Protein AF-A0A943PER3-F1 (afdb_monomer)

Radius of gyration: 13.87 Å; Cα contacts (8 Å, |Δi|>4): 187; chains: 1; bounding box: 36×28×39 Å

Sequence (120 aa):
MRQPHIAPPGADTFLISIDSYEDGKMTGTLDSVIMSAPVRFSSLPSLIMLIDNILDQQTESLQSILSPIDPAFEPSFELEVLFRQHHTWQGRIKWDAGQKQATFKSVLELLFIIEMAFGD

Solvent-accessible surface area (backbone atoms only — not comparable to full-atom values): 7088 Å² total; per-residue (Å²): 135,82,75,90,76,85,66,62,94,54,63,50,35,36,38,32,32,73,75,46,66,55,97,91,40,36,26,30,39,40,38,39,34,70,39,95,63,72,43,78,34,77,24,62,68,51,44,52,52,52,52,52,53,52,66,66,61,64,82,71,79,80,89,80,53,77,36,83,72,61,89,85,66,72,51,54,30,38,42,33,60,74,41,77,58,94,93,32,40,24,32,39,39,30,25,71,92,64,76,40,73,48,75,30,77,30,58,66,50,43,52,53,51,46,45,76,73,65,54,127

Nearest PDB structures (foldseek):
  1oxv-assembly3_D  TM=5.122E-01  e=1.291E+00  Saccharolobus solfataricus
  4eku-assembly1_A  TM=3.870E-01  e=1.633E+00  Homo sapiens
  4zji-assembly2_B  TM=3.681E-01  e=2.190E+00  Homo sapiens

Mean predicted aligned error: 6.08 Å

pLDDT: mean 85.42, std 14.63, range [37.91, 97.62]

Structure (mmCIF, N/CA/C/O backbone):
data_AF-A0A943PER3-F1
#
_entry.id   AF-A0A943PER3-F1
#
loop_
_atom_site.group_PDB
_atom_site.id
_atom_site.type_symbol
_atom_site.label_atom_id
_atom_site.label_alt_id
_atom_site.label_comp_id
_atom_site.label_asym_id
_atom_site.label_entity_id
_atom_site.label_seq_id
_atom_site.pdbx_PDB_ins_code
_atom_site.Cartn_x
_atom_site.Cartn_y
_atom_site.Cartn_z
_atom_site.occupancy
_atom_site.B_iso_or_equiv
_atom_site.auth_seq_id
_atom_site.auth_comp_id
_atom_site.auth_asym_id
_atom_site.auth_atom_id
_atom_site.pdbx_PDB_model_num
ATOM 1 N N . MET A 1 1 ? 7.422 2.736 24.213 1.00 37.91 1 MET A N 1
ATOM 2 C CA . MET A 1 1 ? 6.951 4.027 23.668 1.00 37.91 1 MET A CA 1
ATOM 3 C C . MET A 1 1 ? 7.913 4.411 22.553 1.00 37.91 1 MET A C 1
ATOM 5 O O . MET A 1 1 ? 9.062 4.685 22.867 1.00 37.91 1 MET A O 1
ATOM 9 N N . ARG A 1 2 ? 7.527 4.301 21.273 1.00 47.28 2 ARG A N 1
ATOM 10 C CA . ARG A 1 2 ? 8.384 4.754 20.158 1.00 47.28 2 ARG A CA 1
ATOM 11 C C . ARG A 1 2 ? 8.174 6.267 19.999 1.00 47.28 2 ARG A C 1
ATOM 13 O O . ARG A 1 2 ? 7.029 6.712 20.022 1.00 47.28 2 ARG A O 1
ATOM 20 N N . GLN A 1 3 ? 9.259 7.043 19.971 1.00 44.19 3 GLN A N 1
ATOM 21 C CA . GLN A 1 3 ? 9.213 8.503 19.816 1.00 44.19 3 GLN A CA 1
ATOM 22 C C . GLN A 1 3 ? 8.531 8.888 18.491 1.00 44.19 3 GLN A C 1
ATOM 24 O O . GLN A 1 3 ? 8.604 8.111 17.537 1.00 44.19 3 GLN A O 1
ATOM 29 N N . PRO A 1 4 ? 7.886 10.067 18.405 1.00 47.12 4 PRO A N 1
ATOM 30 C CA . PRO A 1 4 ? 7.441 1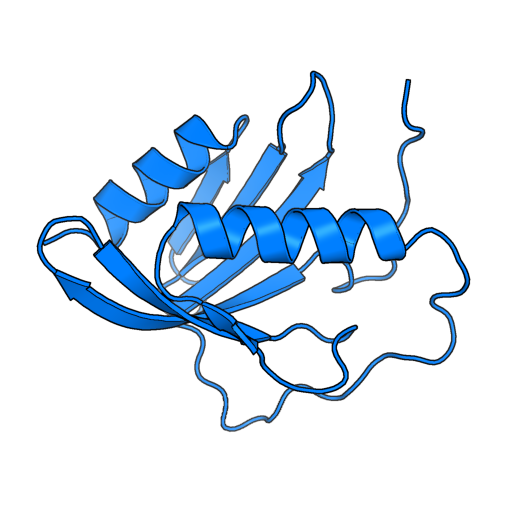0.604 17.126 1.00 47.12 4 PRO A CA 1
ATOM 31 C C . PRO A 1 4 ? 8.673 10.870 16.251 1.00 47.12 4 PRO A C 1
ATOM 33 O O . PRO A 1 4 ? 9.446 11.789 16.513 1.00 47.12 4 PRO A O 1
ATOM 36 N N . HIS A 1 5 ? 8.879 10.017 15.252 1.00 52.31 5 HIS A N 1
ATOM 37 C CA . HIS A 1 5 ? 9.904 10.193 14.234 1.00 52.31 5 HIS A CA 1
ATOM 38 C C . HIS A 1 5 ? 9.428 11.286 13.270 1.00 52.31 5 HIS A C 1
ATOM 40 O O . HIS A 1 5 ? 8.364 11.156 12.674 1.00 52.31 5 HIS A O 1
ATOM 46 N N . ILE A 1 6 ? 10.174 12.387 13.155 1.00 54.88 6 ILE A N 1
ATOM 47 C CA . ILE A 1 6 ? 9.921 13.403 12.126 1.00 54.88 6 ILE A CA 1
ATOM 48 C C . ILE A 1 6 ? 10.689 12.946 10.886 1.00 54.88 6 ILE A C 1
ATOM 50 O O . ILE A 1 6 ? 11.880 13.230 10.759 1.00 54.88 6 ILE A O 1
ATOM 54 N N . ALA A 1 7 ? 10.034 12.180 10.013 1.00 58.25 7 ALA A N 1
ATOM 55 C CA . ALA A 1 7 ? 10.642 11.745 8.764 1.00 58.25 7 ALA A CA 1
ATOM 56 C C . ALA A 1 7 ? 10.735 12.917 7.765 1.00 58.25 7 ALA A C 1
ATOM 58 O O . ALA A 1 7 ? 9.919 13.847 7.815 1.00 58.25 7 ALA A O 1
ATOM 59 N N . PRO A 1 8 ? 11.722 12.912 6.852 1.00 60.19 8 PRO A N 1
ATOM 60 C CA . PRO A 1 8 ? 11.752 13.866 5.756 1.00 60.19 8 PRO A CA 1
ATOM 61 C C . PRO A 1 8 ? 10.483 13.749 4.888 1.00 60.19 8 PRO A C 1
ATOM 63 O O . PRO A 1 8 ? 9.908 12.661 4.791 1.00 60.19 8 PRO A O 1
ATOM 66 N N . PRO A 1 9 ? 10.040 14.841 4.235 1.00 63.62 9 PRO A N 1
ATOM 67 C CA . PRO A 1 9 ? 8.865 14.814 3.369 1.00 63.62 9 PRO A CA 1
ATOM 68 C C . PRO A 1 9 ? 8.965 13.685 2.335 1.00 63.62 9 PRO A C 1
ATOM 70 O O . PRO A 1 9 ? 9.935 13.620 1.585 1.00 63.62 9 PRO A O 1
ATOM 73 N N . GLY A 1 10 ? 7.974 12.791 2.318 1.00 71.69 10 GLY A N 1
ATOM 74 C CA . GLY A 1 10 ? 7.917 11.645 1.406 1.00 71.69 10 GLY A CA 1
ATOM 75 C C . GLY A 1 10 ? 8.554 10.349 1.921 1.00 71.69 10 GLY A C 1
ATOM 76 O O . GLY A 1 10 ? 8.289 9.303 1.343 1.00 71.69 10 GLY A O 1
ATOM 77 N N . ALA A 1 11 ? 9.329 10.362 3.013 1.00 77.00 11 ALA A N 1
ATOM 78 C CA . ALA A 1 11 ? 9.955 9.142 3.539 1.00 77.00 11 ALA A CA 1
ATOM 79 C C . ALA A 1 11 ? 8.953 8.151 4.153 1.00 77.00 11 ALA A C 1
ATOM 81 O O . ALA A 1 11 ? 9.162 6.949 4.063 1.00 77.00 11 ALA A O 1
ATOM 82 N N . ASP A 1 12 ? 7.839 8.648 4.691 1.00 87.81 12 ASP A N 1
ATOM 83 C CA . ASP A 1 12 ? 6.725 7.813 5.161 1.00 87.81 12 ASP A CA 1
ATOM 84 C C . ASP A 1 12 ? 5.657 7.591 4.071 1.00 87.81 12 ASP A C 1
ATOM 86 O O . ASP A 1 12 ? 4.538 7.167 4.369 1.00 87.81 12 ASP A O 1
ATOM 90 N N . THR A 1 13 ? 5.962 7.945 2.816 1.00 91.75 13 THR A N 1
ATOM 91 C CA . THR A 1 13 ? 5.057 7.807 1.668 1.00 91.75 13 THR A CA 1
ATOM 92 C C . THR A 1 13 ? 5.486 6.643 0.787 1.00 91.75 13 THR A C 1
ATOM 94 O O . THR A 1 13 ? 6.639 6.528 0.372 1.00 91.75 13 THR A O 1
ATOM 97 N N . PHE A 1 14 ? 4.518 5.796 0.475 1.00 94.19 14 PHE A N 1
ATOM 98 C CA . PHE A 1 14 ? 4.668 4.576 -0.292 1.00 94.19 14 PHE A CA 1
ATOM 99 C C . PHE A 1 14 ? 3.751 4.641 -1.508 1.00 94.19 14 PHE A C 1
ATOM 101 O O . PHE A 1 14 ? 2.571 4.970 -1.383 1.00 94.19 14 PHE A O 1
ATOM 108 N N . LEU A 1 15 ? 4.290 4.322 -2.676 1.00 94.81 15 LEU A N 1
ATOM 109 C CA . LEU A 1 15 ? 3.577 4.288 -3.945 1.00 94.81 15 LEU A CA 1
ATOM 110 C C . LEU A 1 15 ? 3.283 2.829 -4.294 1.00 94.81 15 LEU A C 1
ATOM 112 O O . LEU A 1 15 ? 4.200 2.012 -4.359 1.00 94.81 15 LEU A O 1
ATOM 116 N N . ILE A 1 16 ? 2.008 2.487 -4.472 1.00 96.69 16 ILE A N 1
ATOM 117 C CA . ILE A 1 16 ? 1.577 1.111 -4.718 1.00 96.69 16 ILE A CA 1
ATOM 118 C C . ILE A 1 16 ? 0.899 1.030 -6.084 1.00 96.69 16 ILE A C 1
ATOM 120 O O . ILE A 1 16 ? -0.095 1.716 -6.322 1.00 96.69 16 ILE A O 1
ATOM 124 N N . SER A 1 17 ? 1.392 0.149 -6.954 1.00 95.88 17 SER A N 1
ATOM 125 C CA . SER A 1 17 ? 0.680 -0.301 -8.153 1.00 95.88 17 SER A CA 1
ATOM 126 C C . SER A 1 17 ? 0.019 -1.653 -7.882 1.00 95.88 17 SER A C 1
ATOM 128 O O . SER A 1 17 ? 0.640 -2.545 -7.301 1.00 95.88 17 SER A O 1
ATOM 130 N N . ILE A 1 18 ? -1.240 -1.807 -8.285 1.00 95.25 18 ILE A N 1
ATOM 131 C CA . ILE A 1 18 ? -1.981 -3.070 -8.200 1.00 95.25 18 ILE A CA 1
ATOM 132 C C . ILE A 1 18 ? -1.844 -3.792 -9.542 1.00 95.25 18 ILE A C 1
ATOM 134 O O . ILE A 1 18 ? -2.249 -3.255 -10.570 1.00 95.25 18 ILE A O 1
ATOM 138 N N . ASP A 1 19 ? -1.299 -5.008 -9.519 1.00 94.25 19 ASP A N 1
ATOM 139 C CA . ASP A 1 19 ? -1.173 -5.860 -10.709 1.00 94.25 19 ASP A CA 1
ATOM 140 C C . ASP A 1 19 ? -2.412 -6.763 -10.871 1.00 94.25 19 ASP A C 1
ATOM 142 O O . ASP A 1 19 ? -2.881 -6.988 -11.985 1.00 94.25 19 ASP A O 1
ATOM 146 N N . SER A 1 20 ? -2.958 -7.281 -9.761 1.00 93.50 20 SER A N 1
ATOM 147 C CA . SER A 1 20 ? -4.186 -8.090 -9.738 1.00 93.50 20 SER A CA 1
ATOM 148 C C . SER A 1 20 ? -4.903 -7.996 -8.387 1.00 93.50 20 SER A C 1
ATOM 150 O O . SER A 1 20 ? -4.250 -7.865 -7.347 1.00 93.50 20 SER A O 1
ATOM 152 N N . TYR A 1 21 ? -6.228 -8.155 -8.385 1.00 92.62 21 TYR A N 1
ATOM 153 C CA . TYR A 1 21 ? -7.032 -8.341 -7.176 1.00 92.62 21 TYR A CA 1
ATOM 154 C C . TYR A 1 21 ? -8.084 -9.418 -7.438 1.00 92.62 21 TYR A C 1
ATOM 156 O O . TYR A 1 21 ? -9.108 -9.139 -8.034 1.00 92.62 21 TYR A O 1
ATOM 164 N N . GLU A 1 22 ? -7.819 -10.660 -7.040 1.00 88.75 22 GLU A N 1
ATOM 165 C CA . GLU A 1 22 ? -8.742 -11.781 -7.278 1.00 88.75 22 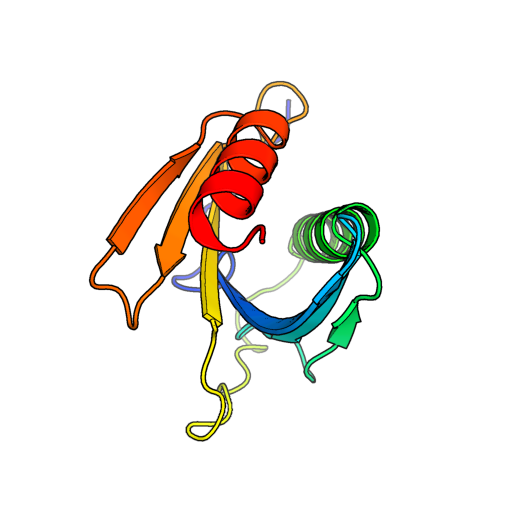GLU A CA 1
ATOM 166 C C . GLU A 1 22 ? -8.931 -12.565 -5.978 1.00 88.75 22 GLU A C 1
ATOM 168 O O . GLU A 1 22 ? -7.954 -12.819 -5.270 1.00 88.75 22 GLU A O 1
ATOM 173 N N . ASP A 1 23 ? -10.171 -12.932 -5.640 1.00 84.69 23 ASP A N 1
ATOM 174 C CA . ASP A 1 23 ? -10.515 -13.703 -4.432 1.00 84.69 23 ASP A CA 1
ATOM 175 C C . ASP A 1 23 ? -9.900 -13.130 -3.131 1.00 84.69 23 ASP A C 1
ATOM 177 O O . ASP A 1 23 ? -9.404 -13.857 -2.266 1.00 84.69 23 ASP A O 1
ATOM 181 N N . GLY A 1 24 ? -9.877 -11.797 -2.998 1.00 81.81 24 GLY A N 1
ATOM 182 C CA . GLY A 1 24 ? -9.291 -11.097 -1.844 1.00 81.81 24 GLY A CA 1
ATOM 183 C C . GLY A 1 24 ? -7.755 -11.109 -1.797 1.00 81.81 24 GLY A C 1
ATOM 184 O O . GLY A 1 24 ? -7.148 -10.680 -0.811 1.00 81.81 24 GLY A O 1
ATOM 185 N N . LYS A 1 25 ? -7.089 -11.600 -2.849 1.00 91.38 25 LYS A N 1
ATOM 186 C CA . LYS A 1 25 ? -5.631 -11.603 -2.981 1.00 91.38 25 LYS A CA 1
ATOM 187 C C . LYS A 1 25 ? -5.170 -10.469 -3.896 1.00 91.38 25 LYS A C 1
ATOM 189 O O . LYS A 1 25 ? -5.132 -10.607 -5.117 1.00 91.38 25 LYS A O 1
ATOM 194 N N . MET A 1 26 ? -4.716 -9.381 -3.277 1.00 94.62 26 MET A N 1
ATOM 195 C CA . MET A 1 26 ? -4.039 -8.285 -3.974 1.00 94.62 26 MET A CA 1
ATOM 196 C C . MET A 1 26 ? -2.567 -8.609 -4.249 1.00 94.62 26 MET A C 1
ATOM 198 O O . MET A 1 26 ? -1.822 -8.939 -3.322 1.00 94.62 26 MET A O 1
ATOM 202 N N . THR A 1 27 ? -2.123 -8.438 -5.490 1.00 96.94 27 THR A N 1
ATOM 203 C CA . THR A 1 27 ? -0.701 -8.455 -5.864 1.00 96.94 27 THR A CA 1
ATOM 204 C C . THR A 1 27 ? -0.305 -7.144 -6.524 1.00 96.94 27 THR A C 1
ATOM 206 O O . THR A 1 27 ? -1.162 -6.406 -7.015 1.00 96.94 27 THR A O 1
ATOM 209 N N . GLY A 1 28 ? 0.985 -6.826 -6.508 1.00 96.69 28 GLY A N 1
ATOM 210 C CA . GLY A 1 28 ? 1.442 -5.561 -7.054 1.00 96.69 28 GLY A CA 1
ATOM 211 C C . GLY A 1 28 ? 2.892 -5.240 -6.756 1.00 96.69 28 GLY A C 1
ATOM 212 O O . GLY A 1 28 ? 3.676 -6.088 -6.309 1.00 96.69 28 GLY A O 1
ATOM 213 N N . THR A 1 29 ? 3.229 -3.972 -6.966 1.00 97.00 29 THR A N 1
ATOM 214 C CA . THR A 1 29 ? 4.562 -3.426 -6.722 1.00 97.00 29 THR A CA 1
ATOM 215 C C . THR A 1 29 ? 4.489 -2.238 -5.766 1.00 97.00 29 THR A C 1
ATOM 217 O O . THR A 1 29 ? 3.594 -1.402 -5.849 1.00 97.00 29 THR A O 1
ATOM 220 N N . LEU A 1 30 ? 5.434 -2.195 -4.831 1.00 95.62 30 LEU A N 1
ATOM 221 C CA . LEU A 1 30 ? 5.648 -1.134 -3.857 1.00 95.62 30 LEU A CA 1
ATOM 222 C C . LEU A 1 30 ? 6.920 -0.372 -4.228 1.00 95.62 30 LEU A C 1
ATOM 224 O O . LEU A 1 30 ? 7.966 -0.994 -4.412 1.00 95.62 30 LEU A O 1
ATOM 228 N N . ASP A 1 31 ? 6.848 0.952 -4.255 1.00 93.12 31 ASP A N 1
ATOM 229 C CA . ASP A 1 31 ? 8.010 1.827 -4.370 1.00 93.12 31 ASP A CA 1
ATOM 230 C C . ASP A 1 31 ? 7.943 2.978 -3.357 1.00 93.12 31 ASP A C 1
ATOM 232 O O . ASP A 1 31 ? 6.889 3.298 -2.801 1.00 93.12 31 ASP A O 1
ATOM 236 N N . SER A 1 32 ? 9.084 3.594 -3.075 1.00 89.94 32 SER A N 1
ATOM 237 C CA . SER A 1 32 ? 9.187 4.776 -2.223 1.00 89.94 32 SER A CA 1
ATOM 238 C C . SER A 1 32 ? 10.520 5.466 -2.471 1.00 89.94 32 SER A C 1
ATOM 240 O O . SER A 1 32 ? 11.507 4.834 -2.835 1.00 89.94 32 SER A O 1
ATOM 242 N N . VAL A 1 33 ? 10.588 6.768 -2.194 1.00 86.12 33 VAL A N 1
ATOM 243 C CA . VAL A 1 33 ? 11.804 7.573 -2.388 1.00 86.12 33 VAL A CA 1
ATOM 244 C C . VAL A 1 33 ? 12.991 7.061 -1.573 1.00 86.12 33 VAL A C 1
ATOM 246 O O . VAL A 1 33 ? 14.128 7.389 -1.864 1.00 86.12 33 VAL A O 1
ATOM 249 N N . ILE A 1 34 ? 12.757 6.262 -0.539 1.00 82.00 34 ILE A N 1
ATOM 250 C CA . ILE A 1 34 ? 13.797 5.688 0.328 1.00 82.00 34 ILE A CA 1
ATOM 251 C C . ILE A 1 34 ? 14.269 4.305 -0.130 1.00 82.00 34 ILE A C 1
ATOM 253 O O . ILE A 1 34 ? 15.194 3.743 0.456 1.00 82.00 34 ILE A O 1
ATOM 257 N N . MET A 1 35 ? 13.599 3.723 -1.124 1.00 83.50 35 MET A N 1
ATOM 258 C CA . MET A 1 35 ? 13.898 2.399 -1.650 1.00 83.50 35 MET A CA 1
ATOM 259 C C . MET A 1 35 ? 14.886 2.528 -2.808 1.00 83.50 35 MET A C 1
ATOM 261 O O . MET A 1 35 ? 14.820 3.458 -3.604 1.00 83.50 35 MET A O 1
ATOM 265 N N . SER A 1 36 ? 15.830 1.589 -2.910 1.00 82.31 36 SER A N 1
ATOM 266 C CA . SER A 1 36 ? 16.769 1.558 -4.043 1.00 82.31 36 SER A CA 1
ATOM 267 C C . SER A 1 36 ? 16.138 1.004 -5.322 1.00 82.31 36 SER A C 1
ATOM 269 O O . SER A 1 36 ? 16.666 1.228 -6.407 1.00 82.31 36 SER A O 1
ATOM 271 N N . ALA A 1 37 ? 15.061 0.227 -5.188 1.00 86.38 37 ALA A N 1
ATOM 272 C CA . ALA A 1 37 ? 14.299 -0.333 -6.294 1.00 86.38 37 ALA A CA 1
ATOM 273 C C . ALA A 1 37 ? 12.881 -0.718 -5.828 1.00 86.38 37 ALA A C 1
ATOM 275 O O . ALA A 1 37 ? 12.724 -1.098 -4.660 1.00 86.38 37 ALA A O 1
ATOM 276 N N . PRO A 1 38 ? 11.889 -0.723 -6.738 1.00 91.44 38 PRO A N 1
ATOM 277 C CA . PRO A 1 38 ? 10.553 -1.230 -6.451 1.00 91.44 38 PRO A CA 1
ATOM 278 C C . PRO A 1 38 ? 10.570 -2.710 -6.042 1.00 91.44 38 PRO A C 1
ATOM 280 O O . PRO A 1 38 ? 11.322 -3.522 -6.590 1.00 91.44 38 PRO A O 1
ATOM 283 N N . VAL A 1 39 ? 9.706 -3.087 -5.100 1.00 94.31 39 VAL A N 1
ATOM 284 C CA . VAL A 1 39 ? 9.598 -4.448 -4.555 1.00 94.31 39 VAL A CA 1
ATOM 285 C C . VAL A 1 39 ? 8.199 -4.999 -4.800 1.00 94.31 39 VAL A C 1
ATOM 287 O O . VAL A 1 39 ? 7.200 -4.354 -4.499 1.00 94.31 39 VAL A O 1
ATOM 290 N N . ARG A 1 40 ? 8.111 -6.229 -5.314 1.00 96.69 40 ARG A N 1
ATOM 291 C CA . ARG A 1 40 ? 6.823 -6.909 -5.495 1.00 96.69 40 ARG A CA 1
ATOM 292 C C . ARG A 1 40 ? 6.264 -7.433 -4.178 1.00 96.69 40 ARG A C 1
ATOM 294 O O . ARG A 1 40 ? 6.997 -7.993 -3.364 1.00 96.69 40 ARG A O 1
ATOM 301 N N . PHE A 1 41 ? 4.948 -7.349 -4.033 1.00 97.12 41 PHE A N 1
ATOM 302 C CA . PHE A 1 41 ? 4.190 -8.011 -2.978 1.00 97.12 41 PHE A CA 1
ATOM 303 C C . PHE A 1 41 ? 3.164 -8.972 -3.589 1.00 97.12 41 PHE A C 1
ATOM 305 O O . PHE A 1 41 ? 2.697 -8.796 -4.713 1.00 97.12 41 PHE A O 1
ATOM 312 N N . SER A 1 42 ? 2.821 -10.025 -2.849 1.00 95.50 42 SER A N 1
ATOM 313 C CA . SER A 1 42 ? 1.971 -11.124 -3.337 1.00 95.50 42 SER A CA 1
ATOM 314 C C . SER A 1 42 ? 0.642 -11.263 -2.587 1.00 95.50 42 SER A C 1
ATOM 316 O O . SER A 1 42 ? -0.133 -12.178 -2.872 1.00 95.50 42 SER A O 1
ATOM 318 N N . SER A 1 43 ? 0.411 -10.403 -1.593 1.00 95.12 43 SER A N 1
ATOM 319 C CA . SER A 1 43 ? -0.801 -10.321 -0.770 1.00 95.12 43 SER A CA 1
ATOM 320 C C . SER A 1 43 ? -0.809 -9.032 0.068 1.00 95.12 43 SER A C 1
ATOM 322 O O . SER A 1 43 ? 0.262 -8.484 0.360 1.00 95.12 43 SER A O 1
ATOM 324 N N . LEU A 1 44 ? -1.980 -8.598 0.554 1.00 94.12 44 LEU A N 1
ATOM 325 C CA . LEU A 1 44 ? -2.083 -7.474 1.497 1.00 94.12 44 LEU A CA 1
ATOM 326 C C . LEU A 1 44 ? -1.238 -7.677 2.770 1.00 94.12 44 LEU A C 1
ATOM 328 O O . LEU A 1 44 ? -0.474 -6.775 3.105 1.00 94.12 44 LEU A O 1
ATOM 332 N N . PRO A 1 45 ? -1.249 -8.843 3.451 1.00 94.44 45 PRO A N 1
ATOM 333 C CA . PRO A 1 45 ? -0.355 -9.069 4.588 1.00 94.44 45 PRO A CA 1
ATOM 334 C C . PRO A 1 45 ? 1.129 -8.905 4.240 1.00 94.44 45 PRO A C 1
ATOM 336 O O . PRO A 1 45 ? 1.873 -8.310 5.016 1.00 94.44 45 PRO A O 1
ATOM 339 N N . SER A 1 46 ? 1.565 -9.379 3.064 1.00 95.81 46 SER A N 1
ATOM 340 C CA . SER A 1 46 ? 2.960 -9.205 2.634 1.00 95.81 46 SER A CA 1
ATOM 341 C C . SER A 1 46 ? 3.319 -7.740 2.369 1.00 95.81 46 SER A C 1
ATOM 343 O O . SER A 1 46 ? 4.412 -7.320 2.736 1.00 95.81 46 SER A O 1
ATOM 345 N N . LEU A 1 47 ? 2.391 -6.948 1.816 1.00 96.00 47 LEU A N 1
ATOM 346 C CA . LEU A 1 47 ? 2.559 -5.502 1.651 1.00 96.00 47 LEU A CA 1
ATOM 347 C C . LEU A 1 47 ? 2.729 -4.814 3.012 1.00 96.00 47 LEU A C 1
ATOM 349 O O . LEU A 1 47 ? 3.658 -4.028 3.191 1.00 96.00 47 LEU A O 1
ATOM 353 N N . ILE A 1 48 ? 1.879 -5.158 3.987 1.00 95.31 48 ILE A N 1
ATOM 354 C CA . ILE A 1 48 ? 1.963 -4.601 5.341 1.00 95.31 48 ILE A CA 1
ATOM 355 C C . I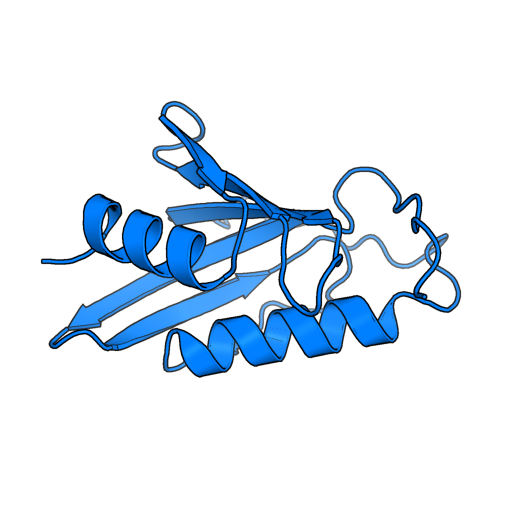LE A 1 48 ? 3.321 -4.924 5.980 1.00 95.31 48 ILE A C 1
ATOM 357 O O . ILE A 1 48 ? 3.988 -4.032 6.498 1.00 95.31 48 ILE A O 1
ATOM 361 N N . MET A 1 49 ? 3.775 -6.176 5.890 1.00 93.75 49 MET A N 1
ATOM 362 C CA . MET A 1 49 ? 5.077 -6.582 6.428 1.00 93.75 49 MET A CA 1
ATOM 363 C C . MET A 1 49 ? 6.256 -5.864 5.761 1.00 93.75 49 MET A C 1
ATOM 365 O O . MET A 1 49 ? 7.210 -5.503 6.450 1.00 93.75 49 MET A O 1
ATOM 369 N N . LEU A 1 50 ? 6.208 -5.661 4.439 1.00 94.25 50 LEU A N 1
ATOM 370 C CA . LEU A 1 50 ? 7.254 -4.939 3.710 1.00 94.25 50 LEU A CA 1
ATOM 371 C C . LEU A 1 50 ? 7.389 -3.507 4.227 1.00 94.25 50 LEU A C 1
ATOM 373 O O . LEU A 1 50 ? 8.493 -3.083 4.564 1.00 94.25 50 LEU A O 1
ATOM 377 N N . ILE A 1 51 ? 6.270 -2.794 4.342 1.00 93.38 51 ILE A N 1
ATOM 378 C CA . ILE A 1 51 ? 6.250 -1.413 4.829 1.00 93.38 51 ILE A CA 1
ATOM 379 C C . ILE A 1 51 ? 6.682 -1.344 6.298 1.00 93.38 51 ILE A C 1
ATOM 381 O O . ILE A 1 51 ? 7.492 -0.488 6.642 1.00 93.38 51 ILE A O 1
ATOM 385 N N . ASP A 1 52 ? 6.231 -2.262 7.162 1.00 91.19 52 ASP A N 1
ATOM 386 C CA . ASP A 1 52 ? 6.671 -2.296 8.567 1.00 91.19 52 ASP A CA 1
ATOM 387 C C . ASP A 1 52 ? 8.189 -2.486 8.682 1.00 91.19 52 ASP A C 1
ATOM 389 O O . ASP A 1 52 ? 8.842 -1.786 9.457 1.00 91.19 52 ASP A O 1
ATOM 393 N N . ASN A 1 53 ? 8.756 -3.396 7.884 1.00 89.88 53 ASN A N 1
ATOM 394 C CA . ASN A 1 53 ? 10.195 -3.637 7.847 1.00 89.88 53 ASN A CA 1
ATOM 395 C C . ASN A 1 53 ? 10.966 -2.409 7.340 1.00 89.88 53 ASN A C 1
ATOM 397 O O . ASN A 1 53 ? 12.004 -2.071 7.905 1.00 89.88 53 ASN A O 1
ATOM 401 N N . ILE A 1 54 ? 10.455 -1.716 6.317 1.00 88.12 54 ILE A N 1
ATOM 402 C CA . ILE A 1 54 ? 11.058 -0.470 5.826 1.00 88.12 54 ILE A CA 1
ATOM 403 C C . ILE A 1 54 ? 11.029 0.599 6.928 1.00 88.12 54 ILE A C 1
ATOM 405 O O . ILE A 1 54 ? 12.073 1.159 7.258 1.00 88.12 54 ILE A O 1
ATOM 409 N N . LEU A 1 55 ? 9.869 0.825 7.552 1.00 85.31 55 LEU A N 1
ATOM 410 C CA . LEU A 1 55 ? 9.682 1.808 8.625 1.00 85.31 55 LEU A CA 1
ATOM 411 C C . LEU A 1 55 ? 10.513 1.498 9.879 1.00 85.31 55 LEU A C 1
ATOM 413 O O . LEU A 1 55 ? 10.885 2.415 10.607 1.00 85.31 55 LEU A O 1
ATOM 417 N N . ASP A 1 56 ? 10.805 0.228 10.164 1.00 84.44 56 ASP A N 1
ATOM 418 C CA . ASP A 1 56 ? 11.696 -0.161 11.264 1.00 84.44 56 ASP A CA 1
ATOM 419 C C . ASP A 1 56 ? 13.177 0.134 10.942 1.00 84.44 56 ASP A C 1
ATOM 421 O O . ASP A 1 56 ? 13.936 0.517 11.836 1.00 84.44 56 ASP A O 1
ATOM 425 N N . GLN A 1 57 ? 13.584 0.026 9.672 1.00 77.88 57 GLN A N 1
ATOM 426 C CA . GLN A 1 57 ? 14.956 0.302 9.221 1.00 77.88 57 GLN A CA 1
ATOM 427 C C . GLN A 1 57 ? 15.281 1.801 9.104 1.00 77.88 57 GLN A C 1
ATOM 429 O O . GLN A 1 57 ? 16.452 2.174 9.123 1.00 77.88 57 GLN A O 1
ATOM 434 N N . GLN A 1 58 ? 14.275 2.681 9.052 1.00 67.69 58 GLN A N 1
ATOM 435 C CA . GLN A 1 58 ? 14.454 4.130 8.861 1.00 67.69 58 GLN A CA 1
ATOM 436 C C . GLN A 1 58 ? 15.106 4.893 10.030 1.00 67.69 58 GLN A C 1
ATOM 438 O O . GLN A 1 58 ? 15.268 6.110 9.955 1.00 67.69 58 GLN A O 1
ATOM 443 N N . THR A 1 59 ? 15.511 4.213 11.105 1.00 57.56 59 THR A N 1
ATOM 444 C CA . THR A 1 59 ? 15.999 4.868 12.331 1.00 57.56 59 THR A CA 1
ATOM 445 C C . THR A 1 59 ? 17.433 5.420 12.203 1.00 57.56 59 THR A C 1
ATOM 447 O O . THR A 1 59 ? 17.837 6.245 13.021 1.00 57.56 59 THR A O 1
ATOM 450 N N . GLU A 1 60 ? 18.206 5.049 11.173 1.00 53.16 60 GLU A N 1
ATOM 451 C CA . GLU A 1 60 ? 19.608 5.478 11.037 1.00 53.16 60 GLU A CA 1
ATOM 452 C C . GLU A 1 60 ? 19.921 6.093 9.652 1.00 53.16 60 GLU A C 1
ATOM 454 O O . GLU A 1 60 ? 20.112 5.405 8.656 1.00 53.16 60 GLU A O 1
ATOM 459 N N . SER A 1 61 ? 20.052 7.430 9.619 1.00 52.53 61 SER A N 1
ATOM 460 C CA . SER A 1 61 ? 20.661 8.272 8.559 1.00 52.53 61 SER A CA 1
ATOM 461 C C . SER A 1 61 ? 19.907 8.475 7.221 1.00 52.53 61 SER A C 1
ATOM 463 O O . SER A 1 61 ? 20.298 7.986 6.169 1.00 52.53 61 SER A O 1
ATOM 465 N N . LEU A 1 62 ? 18.878 9.335 7.213 1.00 54.50 62 LEU A N 1
ATOM 466 C CA . LEU A 1 62 ? 18.052 9.635 6.021 1.00 54.50 62 LEU A CA 1
ATOM 467 C C . LEU A 1 62 ? 18.544 10.788 5.117 1.00 54.50 62 LEU A C 1
ATOM 469 O O . LEU A 1 62 ? 17.812 11.228 4.235 1.00 54.50 62 LEU A O 1
ATOM 473 N N . GLN A 1 63 ? 19.754 11.320 5.306 1.00 53.09 63 GLN A N 1
ATOM 474 C CA . GLN A 1 63 ? 20.159 12.560 4.616 1.00 53.09 63 GLN A CA 1
ATOM 475 C C . GLN A 1 63 ? 20.711 12.361 3.187 1.00 53.09 63 GLN A C 1
ATOM 477 O O . GLN A 1 63 ? 20.889 13.355 2.488 1.00 53.09 63 GLN A O 1
ATOM 482 N N . SER A 1 64 ? 20.916 11.117 2.720 1.00 50.81 64 SER A N 1
ATOM 483 C CA . SER A 1 64 ? 21.604 10.851 1.437 1.00 50.81 64 SER A CA 1
ATOM 484 C C . SER A 1 64 ? 20.973 9.784 0.518 1.00 50.81 64 SER A C 1
ATOM 486 O O . SER A 1 64 ? 21.625 9.387 -0.441 1.00 50.81 64 SER A O 1
ATOM 488 N N . ILE A 1 65 ? 19.749 9.295 0.778 1.00 60.16 65 ILE A N 1
ATOM 489 C CA . ILE A 1 65 ? 19.209 8.069 0.129 1.00 60.16 65 ILE A CA 1
ATOM 490 C C . ILE A 1 65 ? 17.926 8.299 -0.692 1.00 60.16 65 ILE A C 1
ATOM 492 O O . ILE A 1 65 ? 17.295 7.335 -1.115 1.00 60.16 65 ILE A O 1
ATOM 496 N N . LEU A 1 66 ? 17.509 9.552 -0.921 1.00 66.81 66 LEU A N 1
ATOM 497 C CA . LEU A 1 66 ? 16.317 9.803 -1.738 1.00 66.81 66 LEU A CA 1
ATOM 498 C C . LEU A 1 66 ? 16.592 9.416 -3.199 1.00 66.81 66 LEU A C 1
ATOM 500 O O . LEU A 1 66 ? 17.312 10.116 -3.912 1.00 66.81 66 LEU A O 1
ATOM 504 N N . SER A 1 67 ? 16.022 8.295 -3.622 1.00 70.94 67 SER A N 1
ATOM 505 C CA . SER A 1 67 ? 16.011 7.823 -4.998 1.00 70.94 67 SER A CA 1
ATOM 506 C C . SER A 1 67 ? 14.854 8.495 -5.739 1.00 70.94 67 SER A C 1
ATOM 508 O O . SER A 1 67 ? 13.740 8.562 -5.209 1.00 70.94 67 SER A O 1
ATOM 510 N N . PRO A 1 68 ? 15.089 9.040 -6.944 1.00 73.31 68 PRO A N 1
ATOM 511 C CA . PRO A 1 68 ? 14.005 9.557 -7.759 1.00 73.31 68 PRO A CA 1
ATOM 512 C C . PRO A 1 68 ? 13.072 8.403 -8.134 1.00 73.31 68 PRO A C 1
ATOM 514 O O . PRO A 1 68 ? 13.525 7.396 -8.676 1.00 73.31 68 PRO A O 1
ATOM 517 N N . ILE A 1 69 ? 11.780 8.574 -7.852 1.00 80.25 69 ILE A N 1
ATOM 518 C CA . ILE A 1 69 ? 10.734 7.689 -8.371 1.00 80.25 69 ILE A CA 1
ATOM 519 C C . ILE A 1 69 ? 10.755 7.788 -9.894 1.00 80.25 69 ILE A C 1
ATOM 521 O O . ILE A 1 69 ? 10.875 8.890 -10.442 1.00 80.25 69 ILE A O 1
ATOM 525 N N . ASP A 1 70 ? 10.641 6.647 -10.569 1.00 81.94 70 ASP A N 1
ATOM 526 C CA . ASP A 1 70 ? 10.504 6.620 -12.020 1.00 81.94 70 ASP A CA 1
ATOM 527 C C . ASP A 1 70 ? 9.267 7.448 -12.426 1.00 81.94 70 ASP A C 1
ATOM 529 O O . ASP A 1 70 ? 8.161 7.136 -11.985 1.00 81.94 70 ASP A O 1
ATOM 533 N N . PRO A 1 71 ? 9.404 8.506 -13.248 1.00 77.62 71 PRO A N 1
ATOM 534 C CA . PRO A 1 71 ? 8.264 9.312 -13.681 1.00 77.62 71 PRO A CA 1
ATO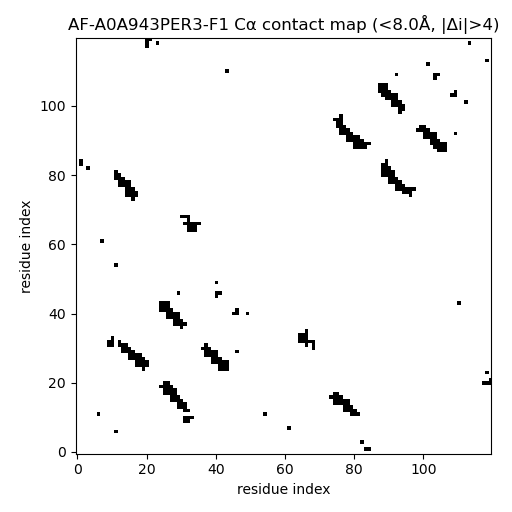M 535 C C . PRO A 1 71 ? 7.227 8.520 -14.492 1.00 77.62 71 PRO A C 1
ATOM 537 O O . PRO A 1 71 ? 6.114 9.008 -14.667 1.00 77.62 71 PRO A O 1
ATOM 540 N N . ALA A 1 72 ? 7.578 7.335 -15.003 1.00 82.38 72 ALA A N 1
ATOM 541 C CA . ALA A 1 72 ? 6.644 6.422 -15.658 1.00 82.38 72 ALA A CA 1
ATOM 542 C C . ALA A 1 72 ? 5.885 5.511 -14.674 1.00 82.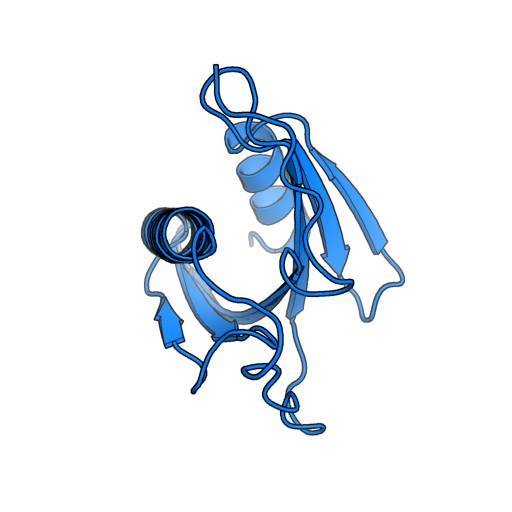38 72 ALA A C 1
ATOM 544 O O . ALA A 1 72 ? 5.008 4.759 -15.097 1.00 82.38 72 ALA A O 1
ATOM 545 N N . PHE A 1 73 ? 6.217 5.541 -13.379 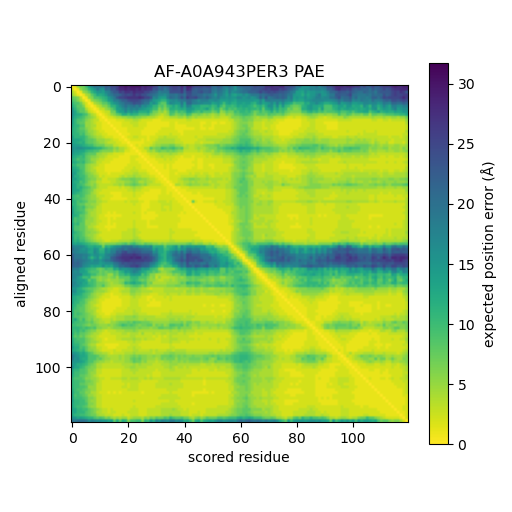1.00 84.81 73 PHE A N 1
ATOM 546 C CA . PHE A 1 73 ? 5.507 4.768 -12.369 1.00 84.81 73 PHE A CA 1
ATOM 547 C C . PHE A 1 73 ? 4.145 5.406 -12.074 1.00 84.81 73 PHE A C 1
ATOM 549 O O . PHE A 1 73 ? 4.063 6.498 -11.512 1.00 84.81 73 PHE A O 1
ATOM 556 N N . GLU A 1 74 ? 3.070 4.705 -12.434 1.00 87.94 74 GLU A N 1
ATOM 557 C CA . GLU A 1 74 ? 1.691 5.121 -12.170 1.00 87.94 74 GLU A CA 1
ATOM 558 C C . GLU A 1 74 ? 1.127 4.340 -10.968 1.00 87.94 74 GLU A C 1
ATOM 560 O O . GLU A 1 74 ? 0.691 3.194 -11.120 1.00 87.94 74 GLU A O 1
ATOM 565 N N . PRO A 1 75 ? 1.141 4.913 -9.749 1.00 93.56 75 PRO A N 1
ATOM 566 C CA . PRO A 1 75 ? 0.576 4.244 -8.587 1.00 93.56 75 PRO A CA 1
ATOM 567 C C . PRO A 1 75 ? -0.950 4.167 -8.688 1.00 93.56 75 PRO A C 1
ATOM 569 O O . PRO A 1 75 ? -1.628 5.153 -8.977 1.00 93.56 75 PRO A O 1
ATOM 572 N N . SER A 1 76 ? -1.508 3.009 -8.343 1.00 94.88 76 SER A N 1
ATOM 573 C CA . SER A 1 76 ? -2.945 2.855 -8.102 1.00 94.88 76 SER A CA 1
ATOM 574 C C . SER A 1 76 ? -3.372 3.631 -6.853 1.00 94.88 76 SER A C 1
ATOM 576 O O . SER A 1 76 ? -4.454 4.224 -6.821 1.00 94.88 76 SER A O 1
ATOM 578 N N . PHE A 1 77 ? -2.509 3.655 -5.833 1.00 95.88 77 PHE A N 1
ATOM 579 C CA . PHE A 1 77 ? -2.678 4.495 -4.655 1.00 95.88 77 PHE A CA 1
ATOM 580 C C . PHE A 1 77 ? -1.350 4.876 -3.998 1.00 95.88 77 PHE A C 1
ATOM 582 O O . PHE A 1 77 ? -0.332 4.198 -4.125 1.00 95.88 77 PHE A O 1
ATOM 589 N N . GLU A 1 78 ? -1.397 5.965 -3.240 1.00 95.88 78 GLU A N 1
ATOM 590 C CA . GLU A 1 78 ? -0.340 6.428 -2.351 1.00 95.88 78 GLU A CA 1
ATOM 591 C C . GLU A 1 78 ? -0.762 6.169 -0.905 1.00 95.88 78 GLU A C 1
ATOM 593 O O . GLU A 1 78 ? -1.863 6.548 -0.493 1.00 95.88 78 GLU A O 1
ATOM 598 N N . LEU A 1 79 ? 0.115 5.554 -0.119 1.00 96.44 79 LEU A N 1
ATOM 599 C CA . LEU A 1 79 ? -0.081 5.313 1.303 1.00 96.44 79 LEU A CA 1
ATOM 600 C C . LEU A 1 79 ? 0.925 6.127 2.109 1.00 96.44 79 LEU A C 1
ATOM 602 O O . LEU A 1 79 ? 2.128 6.001 1.916 1.00 96.44 79 LEU A O 1
ATOM 606 N N . GLU A 1 80 ? 0.438 6.914 3.060 1.00 94.44 80 GLU A N 1
ATOM 607 C CA . GLU A 1 80 ? 1.282 7.685 3.967 1.00 94.44 80 GLU A CA 1
ATOM 608 C C . GLU A 1 80 ? 1.035 7.263 5.413 1.00 94.44 80 GLU A C 1
ATOM 610 O O . GLU A 1 80 ? -0.083 7.391 5.927 1.00 94.44 80 GLU A O 1
ATOM 615 N N . VAL A 1 81 ? 2.082 6.765 6.074 1.00 92.88 81 VAL A N 1
ATOM 616 C CA . VAL A 1 81 ? 2.032 6.314 7.470 1.00 92.88 81 VAL A CA 1
ATOM 617 C C . VAL A 1 81 ? 2.487 7.449 8.382 1.00 92.88 81 VAL A C 1
ATOM 619 O O . VAL A 1 81 ? 3.669 7.657 8.603 1.00 92.88 81 VAL A O 1
ATOM 622 N N . LEU A 1 82 ? 1.531 8.184 8.947 1.00 90.50 82 LEU A N 1
ATOM 623 C CA . LEU A 1 82 ? 1.812 9.372 9.760 1.00 90.50 82 LEU A CA 1
ATOM 624 C C . LEU A 1 82 ? 2.237 9.028 11.192 1.00 90.50 82 LEU A C 1
ATOM 626 O O . LEU A 1 82 ? 3.049 9.727 11.793 1.00 90.50 82 LEU A O 1
ATOM 630 N N . PHE A 1 83 ? 1.653 7.977 11.775 1.00 87.94 83 PHE A N 1
ATOM 631 C CA . PHE A 1 83 ? 1.936 7.583 13.154 1.00 87.94 83 PHE A CA 1
ATOM 632 C C . PHE A 1 83 ? 1.914 6.064 13.330 1.00 87.94 83 PHE A C 1
ATOM 634 O O . PHE A 1 83 ? 1.108 5.359 12.727 1.00 87.94 83 PHE A O 1
ATOM 641 N N . ARG A 1 84 ? 2.767 5.563 14.233 1.00 88.44 84 ARG A N 1
ATOM 642 C CA . ARG A 1 84 ? 2.818 4.153 14.663 1.00 88.44 84 ARG A CA 1
ATOM 643 C C . ARG A 1 84 ? 2.574 4.040 16.172 1.00 88.44 84 ARG A C 1
ATOM 645 O O . ARG A 1 84 ? 3.472 3.687 16.938 1.00 88.44 84 ARG A O 1
ATOM 652 N N . GLN A 1 85 ? 1.371 4.407 16.617 1.00 84.06 85 GLN A N 1
ATOM 653 C CA . GLN A 1 85 ? 0.962 4.341 18.027 1.00 84.06 85 GLN A CA 1
ATOM 654 C C . GLN A 1 85 ? 0.032 3.148 18.281 1.00 84.06 85 GLN A C 1
ATOM 656 O O . GLN A 1 85 ? -0.640 2.664 17.375 1.00 84.06 85 GLN A O 1
ATOM 661 N N . HIS A 1 86 ? -0.004 2.663 19.526 1.00 86.75 86 HIS A N 1
ATOM 662 C CA . HIS A 1 86 ? -0.879 1.557 19.954 1.00 86.75 86 HIS A CA 1
ATOM 663 C C . HIS A 1 86 ? -0.723 0.253 19.147 1.00 86.75 86 HIS A C 1
ATOM 665 O O . HIS A 1 86 ? -1.691 -0.476 18.969 1.00 86.75 86 HIS A O 1
ATOM 671 N N . HIS A 1 87 ? 0.489 -0.052 18.671 1.00 85.56 87 HIS A N 1
ATOM 672 C CA . HIS A 1 87 ? 0.775 -1.253 17.867 1.00 85.56 87 HIS A CA 1
ATOM 673 C C . HIS A 1 87 ? 0.032 -1.312 16.520 1.00 85.56 87 HIS A C 1
ATOM 675 O O . HIS A 1 87 ? -0.184 -2.390 15.979 1.00 85.56 87 HIS A O 1
ATOM 681 N N . THR A 1 88 ? -0.346 -0.160 15.964 1.00 92.31 88 THR A N 1
ATOM 682 C CA . THR A 1 88 ? -0.953 -0.058 14.633 1.00 92.31 88 THR A CA 1
ATOM 683 C C . THR A 1 88 ? -0.497 1.219 13.928 1.00 92.31 88 THR A C 1
ATOM 685 O O . THR A 1 88 ? 0.088 2.110 14.547 1.00 92.31 88 THR A O 1
ATOM 688 N N . TRP A 1 89 ? -0.762 1.315 12.627 1.00 94.69 89 TRP A N 1
ATOM 689 C CA . TRP A 1 89 ? -0.531 2.516 11.829 1.00 94.69 89 TRP A CA 1
ATOM 690 C C . TRP A 1 89 ? -1.739 3.453 11.848 1.00 94.69 89 TRP A C 1
ATOM 692 O O . TRP A 1 89 ? -2.884 3.001 11.910 1.00 94.69 89 TRP A O 1
ATOM 702 N N . GLN A 1 90 ? -1.472 4.752 11.782 1.00 94.75 90 GLN A N 1
ATOM 703 C CA . GLN A 1 90 ? -2.433 5.805 11.476 1.00 94.75 90 GLN A CA 1
ATOM 704 C C . GLN A 1 90 ? -1.876 6.625 10.319 1.00 94.75 90 GLN A C 1
ATOM 706 O O . GLN A 1 90 ? -0.674 6.895 10.277 1.00 94.75 90 GLN A O 1
ATOM 711 N N . GLY A 1 91 ? -2.733 7.058 9.406 1.00 95.44 91 GLY A N 1
ATOM 712 C CA . GLY A 1 91 ? -2.253 7.715 8.206 1.00 95.44 91 GLY A CA 1
ATOM 713 C C . GLY A 1 91 ? -3.351 8.101 7.237 1.00 95.44 91 GLY A C 1
ATOM 714 O O . GLY A 1 91 ? -4.517 8.263 7.614 1.00 95.44 91 GLY A O 1
ATOM 715 N N . ARG A 1 92 ? -2.958 8.259 5.976 1.00 96.19 92 ARG A N 1
ATOM 716 C CA . ARG A 1 92 ? -3.881 8.525 4.875 1.00 96.19 92 ARG A CA 1
ATOM 717 C C . ARG A 1 92 ? -3.523 7.715 3.641 1.00 96.19 92 ARG A C 1
ATOM 719 O O . ARG A 1 92 ? -2.361 7.404 3.410 1.00 96.19 92 ARG A O 1
ATOM 726 N N . ILE A 1 93 ? -4.543 7.403 2.862 1.00 97.25 93 ILE A N 1
ATOM 727 C CA . ILE A 1 93 ? -4.440 6.774 1.551 1.00 97.25 93 ILE A CA 1
ATOM 728 C C . ILE A 1 93 ? -5.057 7.717 0.523 1.00 97.25 93 ILE A C 1
ATOM 730 O O . ILE A 1 93 ? -6.107 8.314 0.782 1.00 97.25 93 ILE A O 1
ATOM 734 N N . LYS A 1 94 ? -4.396 7.877 -0.621 1.00 96.25 94 LYS A N 1
ATOM 735 C CA . LYS A 1 94 ? -4.883 8.648 -1.766 1.00 96.25 94 LYS A CA 1
ATOM 736 C C . LYS A 1 94 ? -4.913 7.759 -2.993 1.00 96.25 94 LYS A C 1
ATOM 738 O O . LYS A 1 94 ? -3.992 6.984 -3.199 1.00 96.25 94 LYS A O 1
ATOM 743 N N . TRP A 1 95 ? -5.938 7.885 -3.813 1.00 95.88 95 TRP A N 1
ATOM 744 C CA . TRP A 1 95 ? -6.065 7.124 -5.053 1.00 95.88 95 TRP A CA 1
ATOM 745 C C . TRP A 1 95 ? -6.744 7.970 -6.123 1.00 95.88 95 TRP A C 1
ATOM 747 O O . TRP A 1 95 ? -7.095 9.126 -5.864 1.00 95.88 95 TRP A O 1
ATOM 757 N N . ASP A 1 96 ? -6.902 7.410 -7.326 1.00 91.88 96 ASP A N 1
ATOM 758 C CA . ASP A 1 96 ? -7.509 8.111 -8.467 1.00 91.88 96 ASP A CA 1
ATOM 759 C C . ASP A 1 96 ? -6.711 9.382 -8.822 1.00 91.88 96 ASP A C 1
ATOM 761 O O . 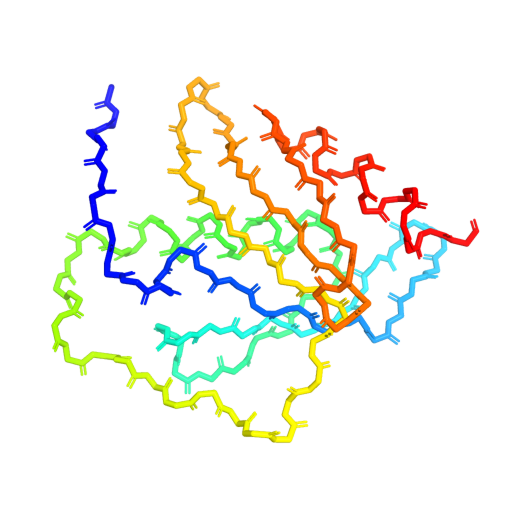ASP A 1 96 ? -7.227 10.498 -8.801 1.00 91.88 96 ASP A O 1
ATOM 765 N N . ALA A 1 97 ? -5.390 9.220 -9.003 1.00 85.62 97 ALA A N 1
ATOM 766 C CA . ALA A 1 97 ? -4.428 10.312 -9.206 1.00 85.62 97 ALA A CA 1
ATOM 767 C C . ALA A 1 97 ? -4.527 11.439 -8.147 1.00 85.62 97 ALA A C 1
ATOM 769 O O . ALA A 1 97 ? -4.358 12.625 -8.438 1.00 85.62 97 ALA A O 1
ATOM 770 N N . GLY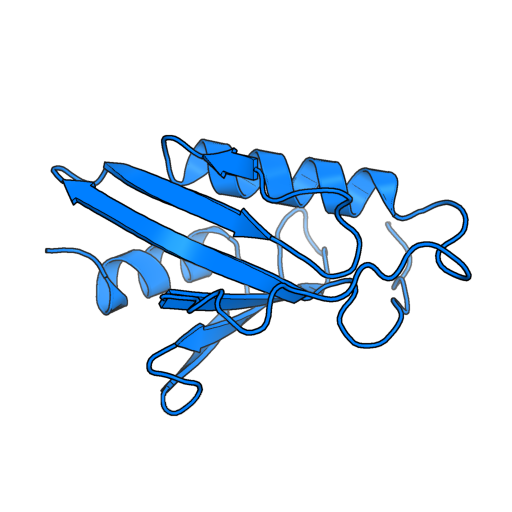 A 1 98 ? -4.851 11.068 -6.903 1.00 86.50 98 GLY A N 1
ATOM 771 C CA . GLY A 1 98 ? -4.972 11.984 -5.769 1.00 86.50 98 GLY A CA 1
ATOM 772 C C . GLY A 1 98 ? -6.324 12.692 -5.639 1.00 86.50 98 GLY A C 1
ATOM 773 O O . GLY A 1 98 ? -6.482 13.501 -4.724 1.00 86.50 98 GLY A O 1
ATOM 774 N N . GLN A 1 99 ? -7.305 12.400 -6.502 1.00 89.56 99 GLN A N 1
ATOM 775 C CA . GLN A 1 99 ? -8.653 12.980 -6.407 1.00 89.56 99 GLN A CA 1
ATOM 776 C C . GLN A 1 99 ? -9.440 12.444 -5.211 1.00 89.56 99 GLN A C 1
ATOM 778 O O . GLN A 1 99 ? -10.263 13.157 -4.630 1.00 89.56 99 GLN A O 1
ATOM 783 N N . LYS A 1 100 ? -9.188 11.192 -4.822 1.00 94.69 100 LYS A N 1
ATOM 784 C CA . LYS A 1 100 ? -9.829 10.560 -3.670 1.00 94.69 100 LYS A CA 1
ATOM 785 C C . LYS A 1 100 ? -8.815 10.363 -2.554 1.00 94.69 100 LYS A C 1
ATOM 787 O O . LYS A 1 100 ? -7.666 10.003 -2.798 1.00 94.69 100 LYS A O 1
ATOM 792 N N . GLN A 1 101 ? -9.248 10.607 -1.320 1.00 96.62 101 GLN A N 1
ATOM 793 C CA . GLN A 1 101 ? -8.433 10.386 -0.131 1.00 96.62 101 GLN A CA 1
ATOM 794 C C . GLN A 1 101 ? -9.277 9.918 1.053 1.00 96.62 101 GLN A C 1
ATOM 796 O O . GLN A 1 101 ? -10.431 10.322 1.205 1.00 96.62 101 GLN A O 1
ATOM 801 N N . ALA A 1 102 ? -8.670 9.119 1.924 1.00 97.38 102 ALA A N 1
ATOM 802 C CA . ALA A 1 102 ? -9.245 8.694 3.191 1.00 97.38 102 ALA A CA 1
ATOM 803 C C . ALA A 1 102 ? -8.162 8.655 4.271 1.00 97.38 102 ALA A C 1
ATOM 805 O O . ALA A 1 102 ? -6.992 8.392 3.993 1.00 97.38 102 ALA A O 1
ATOM 806 N N . THR A 1 103 ? -8.553 8.922 5.513 1.00 97.62 103 THR A N 1
ATOM 807 C CA . THR A 1 103 ? -7.691 8.731 6.681 1.00 97.62 103 THR A CA 1
ATOM 808 C C . THR A 1 103 ? -8.038 7.416 7.363 1.00 97.62 103 THR A C 1
ATOM 810 O O . THR A 1 103 ? -9.191 6.991 7.354 1.00 97.62 103 THR A O 1
ATOM 813 N N . PHE A 1 104 ? -7.039 6.777 7.963 1.00 97.31 104 PHE A N 1
ATOM 814 C CA . PHE A 1 104 ? -7.211 5.550 8.735 1.00 97.31 104 PHE A CA 1
ATOM 815 C C . PHE A 1 104 ? -6.531 5.686 10.095 1.00 97.31 104 PHE A C 1
ATOM 817 O O . PHE A 1 104 ? -5.495 6.342 10.242 1.00 97.31 104 PHE A O 1
ATOM 824 N N . LYS A 1 105 ? -7.119 5.051 11.106 1.00 95.75 105 LYS A N 1
ATOM 825 C CA . LYS A 1 105 ? -6.613 5.010 12.484 1.00 95.75 105 LYS A CA 1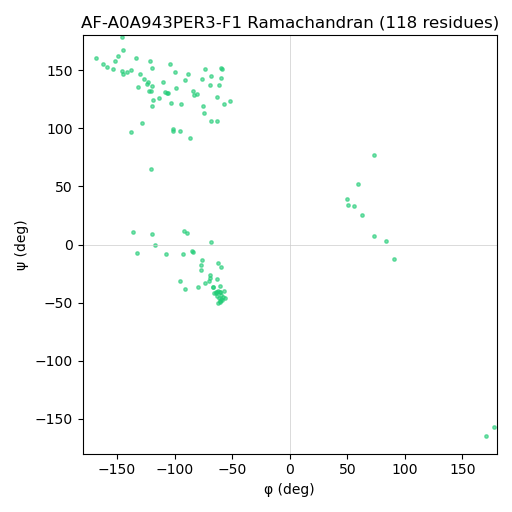
ATOM 826 C C . LYS A 1 105 ? -6.045 3.645 12.865 1.00 95.75 105 LYS A C 1
ATOM 828 O O . LYS A 1 105 ? -5.457 3.505 13.938 1.00 95.75 105 LYS A O 1
ATOM 833 N N . SER A 1 106 ? -6.216 2.640 12.010 1.00 96.06 106 SER A N 1
ATOM 834 C CA . SER A 1 106 ? -5.617 1.323 12.190 1.00 96.06 106 SER A CA 1
ATOM 835 C C . SER A 1 106 ? -5.303 0.646 10.858 1.00 96.06 106 SER A C 1
ATOM 837 O O . SER A 1 106 ? -5.864 1.007 9.825 1.00 96.06 106 SER A O 1
ATOM 839 N N . VAL A 1 107 ? -4.444 -0.377 10.890 1.00 95.50 107 VAL A N 1
ATOM 840 C CA . VAL A 1 107 ? -4.186 -1.235 9.723 1.00 95.50 107 VAL A CA 1
ATOM 841 C C . VAL A 1 107 ? -5.473 -1.930 9.273 1.00 95.50 107 VAL A C 1
ATOM 843 O O . VAL A 1 107 ? -5.704 -2.053 8.081 1.00 95.50 107 VAL A O 1
ATOM 846 N N . LEU A 1 108 ? -6.358 -2.321 10.196 1.00 95.50 108 LEU A N 1
ATOM 847 C CA . LEU A 1 108 ? -7.654 -2.899 9.829 1.00 95.50 108 LEU A CA 1
ATOM 848 C C . LEU A 1 108 ? -8.533 -1.900 9.069 1.00 95.50 108 LEU A C 1
ATOM 850 O O . LEU A 1 108 ? -9.111 -2.262 8.052 1.00 95.50 108 LEU A O 1
ATOM 854 N N . GLU A 1 109 ? -8.606 -0.644 9.522 1.00 97.38 109 GLU A N 1
ATOM 855 C CA . GLU A 1 109 ? -9.317 0.410 8.782 1.00 97.38 109 GLU A CA 1
ATOM 856 C C . GLU A 1 109 ? -8.714 0.628 7.391 1.00 97.38 109 GLU A C 1
ATOM 858 O O . GLU A 1 109 ? -9.459 0.759 6.425 1.00 97.38 109 GLU A O 1
ATOM 863 N N . LEU A 1 110 ? -7.382 0.611 7.271 1.00 96.94 110 LEU A N 1
ATOM 864 C CA . LEU A 1 110 ? -6.709 0.670 5.975 1.00 96.94 110 LEU A CA 1
ATOM 865 C C . LEU A 1 110 ? -7.134 -0.494 5.067 1.00 96.94 110 LEU A C 1
ATOM 867 O O . LEU A 1 110 ? -7.493 -0.256 3.919 1.00 96.94 110 LEU A O 1
ATOM 871 N N . LEU A 1 111 ? -7.138 -1.730 5.575 1.00 95.00 111 LEU A N 1
ATOM 872 C CA . LEU A 1 111 ? -7.566 -2.903 4.806 1.00 95.00 111 LEU A CA 1
ATOM 873 C C . LEU A 1 111 ? -9.027 -2.783 4.349 1.00 95.00 111 LEU A C 1
ATOM 875 O O . LEU A 1 111 ? -9.318 -3.078 3.197 1.00 95.00 111 LEU A O 1
ATOM 879 N N . PHE A 1 112 ? -9.927 -2.283 5.203 1.00 95.44 112 PHE A N 1
ATOM 880 C CA . PHE A 1 112 ? -11.314 -2.017 4.808 1.00 95.44 112 PHE A CA 1
ATOM 881 C C . PHE A 1 112 ? -11.424 -0.953 3.715 1.00 95.44 112 PHE A C 1
ATOM 883 O O . PHE A 1 112 ? -12.225 -1.106 2.799 1.00 95.44 112 PHE A O 1
ATOM 890 N N . ILE A 1 113 ? -10.638 0.124 3.789 1.00 96.50 113 ILE A N 1
ATOM 891 C CA . ILE A 1 113 ? -10.633 1.159 2.747 1.00 96.50 113 ILE A CA 1
ATOM 892 C C . ILE A 1 113 ? -10.126 0.582 1.422 1.00 96.50 113 ILE A C 1
ATOM 894 O O . ILE A 1 113 ? -10.711 0.875 0.384 1.00 96.50 113 ILE A O 1
ATOM 898 N N . ILE A 1 114 ? -9.073 -0.240 1.459 1.00 94.81 114 ILE A N 1
ATOM 899 C CA . ILE A 1 114 ? -8.533 -0.903 0.268 1.00 94.81 114 ILE A CA 1
ATOM 900 C C . ILE A 1 114 ? -9.592 -1.813 -0.362 1.00 94.81 114 ILE A C 1
ATOM 902 O O . ILE A 1 114 ? -9.844 -1.690 -1.555 1.00 94.81 114 ILE A O 1
ATOM 906 N N . GLU A 1 115 ? -10.249 -2.656 0.435 1.00 94.12 115 GLU A N 1
ATOM 907 C CA . GLU A 1 115 ? -11.325 -3.535 -0.036 1.00 94.12 115 GLU A CA 1
ATOM 908 C C . GLU A 1 115 ? -12.468 -2.730 -0.672 1.00 94.12 115 GLU A C 1
ATOM 910 O O . GLU A 1 115 ? -12.914 -3.029 -1.768 1.00 94.12 115 GLU A O 1
ATOM 915 N N . MET A 1 116 ? -12.900 -1.641 -0.035 1.00 93.75 116 MET A N 1
ATOM 916 C CA . MET A 1 116 ? -13.982 -0.797 -0.555 1.00 93.75 116 MET A CA 1
ATOM 917 C C . MET A 1 116 ? -13.609 -0.016 -1.824 1.00 93.75 116 MET A C 1
ATOM 919 O O . MET A 1 116 ? -14.500 0.405 -2.562 1.00 93.75 116 MET A O 1
ATOM 923 N N . ALA A 1 117 ? -12.322 0.270 -2.034 1.00 93.06 117 ALA A N 1
ATOM 924 C CA . ALA A 1 117 ? -11.846 1.083 -3.150 1.00 93.06 117 ALA A CA 1
ATOM 925 C C . ALA A 1 117 ? -11.395 0.251 -4.359 1.00 93.06 117 ALA A C 1
ATOM 927 O O . ALA A 1 117 ? -11.506 0.741 -5.483 1.00 93.06 117 ALA A O 1
ATOM 928 N N . PHE A 1 118 ? -10.874 -0.956 -4.122 1.00 91.44 118 PHE A N 1
ATOM 929 C CA . PHE A 1 118 ? -10.211 -1.798 -5.125 1.00 91.44 118 PHE A CA 1
ATOM 930 C C . PHE A 1 118 ? -10.676 -3.258 -5.135 1.00 91.44 118 PHE A C 1
ATOM 932 O O . PHE A 1 118 ? -10.229 -4.000 -6.003 1.00 91.44 118 PHE A O 1
ATOM 939 N N . GLY A 1 119 ? -11.497 -3.683 -4.171 1.00 84.50 119 GLY A N 1
ATOM 940 C CA . GLY A 1 119 ? -12.114 -5.006 -4.196 1.00 84.50 119 GLY A CA 1
ATOM 941 C C . GLY A 1 119 ? -13.139 -5.112 -5.325 1.00 84.50 119 GLY A C 1
ATOM 942 O O . GLY A 1 119 ? -13.805 -4.125 -5.652 1.00 84.50 119 GLY A O 1
ATOM 943 N N . ASP A 1 120 ? -13.221 -6.303 -5.915 1.00 65.38 120 ASP A N 1
ATOM 944 C CA . ASP A 1 120 ? -14.230 -6.683 -6.915 1.00 65.38 120 ASP A CA 1
ATOM 945 C C . ASP A 1 120 ? -15.615 -6.934 -6.290 1.00 65.38 120 ASP A C 1
ATOM 947 O O . ASP A 1 120 ? -15.688 -7.546 -5.195 1.00 65.38 120 ASP A O 1
#

Foldseek 3Di:
DDDQDPDDPFLQKKFWAWPDADPQWTWTWIDGQQDPDIDIDGGLVRVVVVSVVSVVVPPDDPPPRGDDDDPPDDGQKMWGFRDCPPNFTWGKMAGPSRPDIDTDPGPVRVSVVCCVPPND

Secondary structure (DSSP, 8-state):
------PPTTTTEEEEEEEEEETTEEEEEEE-TT-SS-EEESSHHHHHHHHHHHHHHTTS--SS--PPPPTT---SEEEEEEE--TTS-EEEEEETTTTEEEEESSHHHHHHHHHHHH--